Protein 2OT9 (pdb70)

B-factor: mean 28.67, std 6.82, range [18.59, 62.5]

Structure (mmCIF, N/CA/C/O backbone):
data_2OT9
#
_entry.id   2OT9
#
_cell.length_a   40.311
_cell.length_b   61.405
_cell.length_c   77.828
_cell.angle_alpha   90.00
_cell.angle_beta   90.00
_cell.angle_gamma   90.00
#
_symmetry.space_group_name_H-M   'P 21 21 21'
#
loop_
_entity.id
_entity.type
_entity.pdbx_description
1 polymer 'Hypothetical protein'
2 non-polymer 'SODIUM ION'
3 non-polymer 'S,R MESO-TARTARIC ACID'
4 water water
#
loop_
_atom_site.group_PDB
_atom_site.id
_atom_site.type_symbol
_atom_site.label_atom_id
_atom_site.label_alt_id
_atom_site.label_comp_id
_atom_site.label_asym_id
_atom_site.label_entity_id
_atom_site.label_seq_id
_atom_site.pdbx_PDB_ins_code
_atom_site.Cartn_x
_atom_site.Cartn_y
_atom_site.Cartn_z
_atom_site.occupancy
_atom_site.B_iso_or_equiv
_atom_site.auth_seq_id
_atom_site.auth_comp_id
_atom_site.auth_asym_id
_atom_site.auth_atom_id
_atom_site.pdbx_PDB_model_num
ATOM 1 N N . ALA A 1 2 ? 17.872 60.943 -12.081 1.00 56.73 2 ALA A N 1
ATOM 2 C CA . ALA A 1 2 ? 17.304 61.317 -13.407 1.00 56.61 2 ALA A CA 1
ATOM 3 C C . ALA A 1 2 ? 16.948 60.074 -14.223 1.00 56.38 2 ALA A C 1
ATOM 4 O O . ALA A 1 2 ? 17.833 59.272 -14.529 1.00 56.78 2 ALA A O 1
ATOM 6 N N . GLN A 1 3 ? 15.674 59.882 -14.575 1.00 55.87 3 GLN A N 1
ATOM 7 C CA . GLN A 1 3 ? 14.531 60.718 -14.176 1.00 55.13 3 GLN A CA 1
ATOM 8 C C . GLN A 1 3 ? 13.244 59.869 -14.225 1.00 54.34 3 GLN A C 1
ATOM 9 O O . GLN A 1 3 ? 13.227 58.822 -14.882 1.00 54.31 3 GLN A O 1
ATOM 15 N N . PRO A 1 4 ? 12.164 60.300 -13.533 0.70 53.60 4 PRO A N 1
ATOM 16 C CA . PRO A 1 4 ? 11.957 61.543 -12.758 0.70 52.94 4 PRO A CA 1
ATOM 17 C C . PRO A 1 4 ? 12.764 61.658 -11.447 1.00 52.04 4 PRO A C 1
ATOM 18 O O . PRO A 1 4 ? 12.467 60.960 -10.473 1.00 52.41 4 PRO A O 1
ATOM 22 N N . SER A 1 5 ? 13.770 62.539 -11.446 1.00 50.73 5 SER A N 1
ATOM 23 C CA . SER A 1 5 ? 14.549 62.891 -10.251 1.00 49.31 5 SER A CA 1
ATOM 24 C C . SER A 1 5 ? 13.902 64.058 -9.500 1.00 48.07 5 SER A C 1
ATOM 25 O O . SER A 1 5 ? 14.154 65.224 -9.821 1.00 48.24 5 SER A O 1
ATOM 28 N N . THR A 1 6 ? 13.080 63.742 -8.498 1.00 45.98 6 THR A N 1
ATOM 29 C CA . THR A 1 6 ? 12.269 64.756 -7.819 1.00 43.89 6 THR A CA 1
ATOM 30 C C . THR A 1 6 ? 13.107 65.565 -6.819 1.00 42.11 6 THR A C 1
ATOM 31 O O . THR A 1 6 ? 13.864 64.998 -6.034 1.00 40.90 6 THR A O 1
ATOM 35 N N . THR A 1 7 ? 12.985 66.891 -6.884 1.00 40.18 7 THR A N 1
ATOM 36 C CA . THR A 1 7 ? 13.644 67.781 -5.923 1.00 38.48 7 THR A CA 1
ATOM 37 C C . THR A 1 7 ? 12.727 68.042 -4.728 1.00 36.76 7 THR A C 1
ATOM 38 O O . THR A 1 7 ? 11.555 68.396 -4.898 1.00 36.12 7 THR A O 1
ATOM 42 N N . TYR A 1 8 ? 13.264 67.828 -3.526 1.00 34.32 8 TYR A N 1
ATOM 43 C CA . TYR A 1 8 ? 12.549 68.107 -2.293 1.00 32.39 8 TYR A CA 1
ATOM 44 C C . TYR A 1 8 ? 13.296 69.169 -1.490 1.00 31.29 8 TYR A C 1
ATOM 45 O O . TYR A 1 8 ? 14.519 69.251 -1.548 1.00 30.24 8 TYR A O 1
ATOM 54 N N . LYS A 1 9 ? 12.545 69.957 -0.739 1.00 30.47 9 LYS A N 1
ATOM 55 C CA . LYS A 1 9 ? 13.107 70.915 0.201 1.00 30.26 9 LYS A CA 1
ATOM 56 C C . LYS A 1 9 ? 12.823 70.422 1.616 1.00 29.84 9 LYS A C 1
ATOM 57 O O . LYS A 1 9 ? 11.668 70.142 1.957 1.00 30.22 9 LYS A O 1
ATOM 63 N N . PHE A 1 10 ? 13.878 70.320 2.425 1.00 28.01 10 PHE A N 1
ATOM 64 C CA . PHE A 1 10 ? 13.798 69.831 3.790 1.00 26.69 10 PHE A CA 1
ATOM 65 C C . PHE A 1 10 ? 14.021 71.020 4.722 1.00 27.10 10 PHE A C 1
ATOM 66 O O . PHE A 1 10 ? 15.048 71.709 4.622 1.00 27.09 10 PHE A O 1
ATOM 74 N N . GLU A 1 11 ? 13.042 71.272 5.589 1.00 26.03 11 GLU A N 1
ATOM 75 C CA . GLU A 1 11 ? 13.142 72.302 6.630 1.00 25.62 11 GLU A CA 1
ATOM 76 C C . GLU A 1 11 ? 13.159 71.615 7.997 1.00 25.10 11 GLU A C 1
ATOM 77 O O . GLU A 1 11 ? 12.159 71.016 8.423 1.00 24.32 11 GLU A O 1
ATOM 83 N N . LEU A 1 12 ? 14.309 71.681 8.664 1.00 24.33 12 LEU A N 1
ATOM 84 C CA . LEU A 1 12 ? 14.505 70.966 9.925 1.00 24.36 12 LEU A CA 1
ATOM 85 C C . LEU A 1 12 ? 14.713 71.921 11.108 1.00 24.45 12 LEU A C 1
ATOM 86 O O . LEU A 1 12 ? 15.669 72.702 11.104 1.00 24.58 12 LEU A O 1
ATOM 91 N N . ASN A 1 13 ? 13.816 71.867 12.097 1.00 24.25 13 ASN A N 1
ATOM 92 C CA . ASN A 1 13 ? 14.075 72.475 13.409 1.00 24.69 13 ASN A CA 1
ATOM 93 C C . ASN A 1 13 ? 14.535 71.387 14.364 1.00 24.50 13 ASN A C 1
ATOM 94 O O . ASN A 1 13 ? 13.739 70.528 14.767 1.00 24.96 13 ASN A O 1
ATOM 99 N N . LEU A 1 14 ? 15.819 71.420 14.709 1.00 23.89 14 LEU A N 1
ATOM 100 C CA . LEU A 1 14 ? 16.446 70.366 15.508 1.00 24.01 14 LEU A CA 1
ATOM 101 C C . LEU A 1 14 ? 16.720 70.817 16.938 1.00 23.92 14 LEU A C 1
ATOM 102 O O . LEU A 1 14 ? 17.345 71.869 17.156 1.00 24.04 14 LEU A O 1
ATOM 107 N N . THR A 1 15 ? 16.223 70.038 17.903 1.00 24.26 15 THR A N 1
ATOM 108 C CA . THR A 1 15 ? 16.467 70.248 19.338 1.00 24.49 15 THR A CA 1
ATOM 109 C C . THR A 1 15 ? 17.041 68.938 19.884 1.00 25.35 15 THR A C 1
ATOM 110 O O . THR A 1 15 ? 16.296 68.026 20.292 1.00 25.41 15 THR A O 1
ATOM 114 N N . ASP A 1 16 ? 18.362 68.835 19.850 1.00 24.56 16 ASP A N 1
ATOM 115 C CA . ASP A 1 16 ? 19.035 67.609 20.246 1.00 25.05 16 ASP A CA 1
ATOM 116 C C . ASP A 1 16 ? 19.570 67.818 21.653 1.00 24.57 16 ASP A C 1
ATOM 117 O O . ASP A 1 16 ? 20.606 68.454 21.861 1.00 24.41 16 ASP A O 1
ATOM 122 N N . LEU A 1 17 ? 18.828 67.298 22.623 1.00 24.44 17 LEU A N 1
ATOM 123 C CA . LEU A 1 17 ? 19.155 67.504 24.026 1.00 24.69 17 LEU A CA 1
ATOM 124 C C . LEU A 1 17 ? 20.326 66.648 24.484 1.00 25.30 17 LEU A C 1
ATOM 125 O O . LEU A 1 17 ? 20.947 66.949 25.483 1.00 25.27 17 LEU A O 1
ATOM 130 N N . ASP A 1 18 ? 20.613 65.581 23.752 1.00 25.48 18 ASP A N 1
ATOM 131 C CA . ASP A 1 18 ? 21.743 64.704 24.075 1.00 26.56 18 ASP A CA 1
ATOM 132 C C . ASP A 1 18 ? 23.085 65.349 23.732 1.00 26.49 18 ASP A C 1
ATOM 133 O O . ASP A 1 18 ? 24.063 65.170 24.458 1.00 26.49 18 ASP A O 1
ATOM 138 N N . ARG A 1 19 ? 23.122 66.122 22.647 1.00 25.66 19 ARG A N 1
ATOM 139 C CA . ARG A 1 19 ? 24.363 66.759 22.198 1.00 25.89 19 ARG A CA 1
ATOM 140 C C . ARG A 1 19 ? 24.404 68.264 22.427 1.00 26.51 19 ARG A C 1
ATOM 141 O O . ARG A 1 19 ? 25.450 68.881 22.258 1.00 26.47 19 ARG A O 1
ATOM 149 N N . GLY A 1 20 ? 23.272 68.847 22.812 1.00 25.90 20 GLY A N 1
ATOM 150 C CA . GLY A 1 20 ? 23.187 70.287 23.007 1.00 26.69 20 GLY A CA 1
ATOM 151 C C . GLY A 1 20 ? 23.286 70.967 21.652 1.00 26.82 20 GLY A C 1
ATOM 152 O O . GLY A 1 20 ? 24.040 71.921 21.483 1.00 26.99 20 GLY A O 1
ATOM 153 N N . VAL A 1 21 ? 22.546 70.444 20.676 1.00 26.28 21 VAL A N 1
ATOM 154 C CA . VAL A 1 21 ? 22.517 71.016 19.342 1.00 26.40 21 VAL A CA 1
ATOM 155 C C . VAL A 1 21 ? 21.111 71.543 19.058 1.00 26.18 21 VAL A C 1
ATOM 156 O O . VAL A 1 21 ? 20.130 70.800 19.166 1.00 25.84 21 VAL A O 1
ATOM 160 N N . TYR A 1 22 ? 21.031 72.826 18.709 1.00 25.35 22 TYR A N 1
ATOM 161 C CA . TYR A 1 22 ? 19.770 73.520 18.461 1.00 25.47 22 TYR A CA 1
ATOM 162 C C . TYR A 1 22 ? 19.940 74.334 17.181 1.00 26.38 22 TYR A C 1
ATOM 163 O O . TYR A 1 22 ? 20.666 75.339 17.176 1.00 25.97 22 TYR A O 1
ATOM 172 N N . GLU A 1 23 ? 19.308 73.882 16.099 1.00 27.31 23 GLU A N 1
ATOM 173 C CA . GLU A 1 23 ? 19.491 74.494 14.771 1.00 28.59 23 GLU A CA 1
ATOM 174 C C . GLU A 1 23 ? 18.179 74.491 13.999 1.00 28.65 23 GLU A C 1
ATOM 175 O O . GLU A 1 23 ? 17.363 73.590 14.171 1.00 28.09 23 GLU A O 1
ATOM 181 N N . SER A 1 24 ? 17.984 75.519 13.172 1.00 29.06 24 SER A N 1
ATOM 182 C CA . SER A 1 24 ? 17.024 75.486 12.070 1.00 29.71 24 SER A CA 1
ATOM 183 C C . SER A 1 24 ? 17.838 75.451 10.790 1.00 29.85 24 SER A C 1
ATOM 184 O O . SER A 1 24 ? 18.672 76.329 10.543 1.00 28.97 24 SER A O 1
ATOM 187 N N . VAL A 1 25 ? 17.599 74.419 9.992 1.00 29.70 25 VAL A N 1
ATOM 188 C CA . VAL A 1 25 ? 18.384 74.137 8.803 1.00 31.19 25 VAL A CA 1
ATOM 189 C C . VAL A 1 25 ? 17.442 73.885 7.612 1.00 31.16 25 VAL A C 1
ATOM 190 O O . VAL A 1 25 ? 16.327 73.389 7.776 1.00 29.54 25 VAL A O 1
ATOM 194 N N . LYS A 1 26 ? 17.909 74.254 6.426 1.00 32.25 26 LYS A N 1
ATOM 195 C CA . LYS A 1 26 ? 17.241 73.939 5.175 1.00 33.71 26 LYS A CA 1
ATOM 196 C C . LYS A 1 26 ? 18.214 73.165 4.298 1.00 34.48 26 LYS A C 1
ATOM 197 O O . LYS A 1 26 ? 19.401 73.492 4.235 1.00 34.83 26 LYS A O 1
ATOM 203 N N . GLN A 1 27 ? 17.721 72.114 3.657 1.00 34.73 27 GLN A N 1
ATOM 204 C CA . GLN A 1 27 ? 18.510 71.345 2.705 1.00 35.28 27 GLN A CA 1
ATOM 205 C C . GLN A 1 27 ? 17.681 71.066 1.475 1.00 35.60 27 GLN A C 1
ATOM 206 O O . GLN A 1 27 ? 16.481 70.809 1.581 1.00 35.30 27 GLN A O 1
ATOM 212 N N . THR A 1 28 ? 18.321 71.125 0.310 1.00 35.66 28 THR A N 1
ATOM 213 C CA . THR A 1 28 ? 17.714 70.655 -0.922 1.00 35.96 28 THR A CA 1
ATOM 214 C C . THR A 1 28 ? 18.179 69.215 -1.150 1.00 35.96 28 THR A C 1
ATOM 215 O O . THR A 1 28 ? 19.359 68.896 -0.970 1.00 36.62 28 THR A O 1
ATOM 219 N N . ILE A 1 29 ? 17.247 68.338 -1.496 1.00 35.32 29 ILE A N 1
ATOM 220 C CA . ILE A 1 29 ? 17.570 66.928 -1.715 1.00 35.33 29 ILE A CA 1
ATOM 221 C C . ILE A 1 29 ? 17.036 66.447 -3.060 1.00 33.98 29 ILE A C 1
ATOM 222 O O . ILE A 1 29 ? 15.884 66.698 -3.412 1.00 33.47 29 ILE A O 1
ATOM 227 N N . ALA A 1 30 ? 17.906 65.785 -3.812 1.00 33.46 30 ALA A N 1
ATOM 228 C CA . ALA A 1 30 ? 17.532 65.151 -5.059 1.00 32.16 30 ALA A CA 1
ATOM 229 C C . ALA A 1 30 ? 17.129 63.708 -4.762 1.00 31.47 30 ALA A C 1
ATOM 230 O O . ALA A 1 30 ? 17.879 62.952 -4.134 1.00 31.05 30 ALA A O 1
ATOM 232 N N . ARG A 1 31 ? 15.927 63.348 -5.194 1.00 29.80 31 ARG A N 1
ATOM 233 C CA . ARG A 1 31 ? 15.419 62.010 -5.014 1.00 28.36 31 ARG A CA 1
ATOM 234 C C . ARG A 1 31 ? 15.509 61.244 -6.334 1.00 27.42 31 ARG A C 1
ATOM 235 O O . ARG A 1 31 ? 14.819 61.557 -7.285 1.00 26.34 31 ARG A O 1
ATOM 243 N N . HIS A 1 32 ? 16.377 60.251 -6.392 1.00 26.38 32 HIS A N 1
ATOM 244 C CA . HIS A 1 32 ? 16.514 59.462 -7.604 1.00 26.41 32 HIS A CA 1
ATOM 245 C C . HIS A 1 32 ? 15.211 58.635 -7.774 1.00 25.48 32 HIS A C 1
ATOM 246 O O . HIS A 1 32 ? 14.585 58.309 -6.777 1.00 24.81 32 HIS A O 1
ATOM 253 N N . PRO A 1 33 ? 14.790 58.327 -9.021 1.00 25.53 33 PRO A N 1
ATOM 254 C CA . PRO A 1 33 ? 13.572 57.513 -9.231 1.00 25.43 33 PRO A CA 1
ATOM 255 C C . PRO A 1 33 ? 13.578 56.176 -8.492 1.00 25.46 33 PRO A C 1
ATOM 256 O O . PRO A 1 33 ? 12.521 55.700 -8.099 1.00 26.12 33 PRO A O 1
ATOM 260 N N . SER A 1 34 ? 14.757 55.599 -8.271 1.00 25.03 34 SER A N 1
ATOM 261 C CA . SER A 1 34 ? 14.891 54.330 -7.547 1.00 24.31 34 SER A CA 1
ATOM 262 C C . SER A 1 34 ? 14.879 54.466 -6.024 1.00 23.76 34 SER A C 1
ATOM 263 O O . SER A 1 34 ? 14.824 53.464 -5.310 1.00 23.95 34 SER A O 1
ATOM 266 N N . GLU A 1 35 ? 14.955 55.694 -5.534 1.00 23.27 35 GLU A N 1
ATOM 267 C CA . GLU A 1 35 ? 14.914 55.950 -4.103 1.00 23.22 35 GLU A CA 1
ATOM 268 C C . GLU A 1 35 ? 13.464 56.074 -3.657 1.00 22.41 35 GLU A C 1
ATOM 269 O O . GLU A 1 35 ? 12.762 57.003 -4.062 1.00 22.00 35 GLU A O 1
ATOM 275 N N . THR A 1 36 ? 13.018 55.138 -2.822 1.00 21.13 36 THR A N 1
ATOM 276 C CA . THR A 1 36 ? 11.639 55.177 -2.332 1.00 19.76 36 THR A CA 1
ATOM 277 C C . THR A 1 36 ? 11.483 56.306 -1.317 1.00 19.36 36 THR A C 1
ATOM 278 O O . THR A 1 36 ? 12.486 56.822 -0.785 1.00 18.83 36 THR A O 1
ATOM 282 N N . GLU A 1 37 ? 10.234 56.691 -1.040 1.00 18.59 37 GLU A N 1
ATOM 283 C CA . GLU A 1 37 ? 9.952 57.666 0.026 1.00 19.73 37 GLU A CA 1
ATOM 284 C C . GLU A 1 37 ? 10.542 57.191 1.353 1.00 19.29 37 GLU A C 1
ATOM 285 O O . GLU A 1 37 ? 11.076 57.993 2.112 1.00 19.21 37 GLU A O 1
ATOM 291 N N . GLU A 1 38 ? 10.448 55.886 1.624 1.00 19.60 38 GLU A N 1
ATOM 292 C CA . GLU A 1 38 ? 11.031 55.308 2.836 1.00 20.97 38 GLU A CA 1
ATOM 293 C C . GLU A 1 38 ? 12.552 55.497 2.905 1.00 20.54 38 GLU A C 1
ATOM 294 O O . GLU A 1 38 ? 13.096 55.885 3.938 1.00 20.97 38 GLU A O 1
ATOM 300 N N . ARG A 1 39 ? 13.238 55.225 1.802 1.00 20.79 39 ARG A N 1
ATOM 301 C CA . ARG A 1 39 ? 14.703 55.383 1.761 1.00 20.53 39 ARG A CA 1
ATOM 302 C C . ARG A 1 39 ? 15.101 56.831 2.003 1.00 20.16 39 ARG A C 1
ATOM 303 O O . ARG A 1 39 ? 15.957 57.126 2.832 1.00 19.61 39 ARG A O 1
ATOM 319 N N . THR A 1 41 ? 13.363 59.099 3.539 1.00 20.65 41 THR A N 1
ATOM 320 C CA . THR A 1 41 ? 13.044 59.394 4.932 1.00 20.90 41 THR A CA 1
ATOM 321 C C . THR A 1 41 ? 14.117 58.894 5.897 1.00 21.19 41 THR A C 1
ATOM 322 O O . THR A 1 41 ? 14.461 59.585 6.853 1.00 20.86 41 THR A O 1
ATOM 326 N N . VAL A 1 42 ? 14.661 57.707 5.637 1.00 21.55 42 VAL A N 1
ATOM 327 C CA . VAL A 1 42 ? 15.778 57.216 6.447 1.00 20.99 42 VAL A CA 1
ATOM 328 C C . VAL A 1 42 ? 17.000 58.150 6.313 1.00 21.76 42 VAL A C 1
ATOM 329 O O . VAL A 1 42 ? 17.659 58.454 7.316 1.00 22.01 42 VAL A O 1
ATOM 333 N N . ARG A 1 43 ? 17.291 58.617 5.100 1.00 21.71 43 ARG A N 1
ATOM 334 C CA . ARG A 1 43 ? 18.367 59.615 4.918 1.00 22.42 43 ARG A CA 1
ATOM 335 C C . ARG A 1 43 ? 18.121 60.901 5.725 1.00 21.87 43 ARG A C 1
ATOM 336 O O . ARG A 1 43 ? 19.061 61.475 6.286 1.00 21.01 43 ARG A O 1
ATOM 344 N N . LEU A 1 44 ? 16.868 61.361 5.763 1.00 22.34 44 LEU A N 1
ATOM 345 C CA . LEU A 1 44 ? 16.518 62.562 6.554 1.00 22.77 44 LEU A CA 1
ATOM 346 C C . LEU A 1 44 ? 16.687 62.342 8.061 1.00 23.20 44 LEU A C 1
ATOM 347 O O . LEU A 1 44 ? 17.154 63.240 8.789 1.00 22.95 44 LEU A O 1
ATOM 352 N N . LEU A 1 45 ? 16.302 61.161 8.541 1.00 22.87 45 LEU A N 1
ATOM 353 C CA . LEU A 1 45 ? 16.518 60.821 9.955 1.00 23.26 45 LEU A CA 1
ATOM 354 C C . LEU A 1 45 ? 18.015 60.812 10.265 1.00 22.85 45 LEU A C 1
ATOM 355 O O . LEU A 1 45 ? 18.431 61.320 11.294 1.00 22.13 45 LEU A O 1
ATOM 360 N N . ALA A 1 46 ? 18.819 60.215 9.377 1.00 22.03 46 ALA A N 1
ATOM 361 C CA . ALA A 1 46 ? 20.285 60.177 9.569 1.00 22.82 46 ALA A CA 1
ATOM 362 C C . ALA A 1 46 ? 20.874 61.591 9.633 1.00 22.61 46 ALA A C 1
ATOM 363 O O . ALA A 1 46 ? 21.762 61.876 10.433 1.00 22.86 46 ALA A O 1
ATOM 365 N N . TYR A 1 47 ? 20.402 62.457 8.746 1.00 22.99 47 TYR A N 1
ATOM 366 C CA . TYR A 1 47 ? 20.828 63.855 8.726 1.00 23.45 47 TYR A CA 1
ATOM 367 C C . TYR A 1 47 ? 20.607 64.533 10.083 1.00 23.91 47 TYR A C 1
ATOM 368 O O . TYR A 1 47 ? 21.512 65.208 10.591 1.00 24.06 47 TYR A O 1
ATOM 377 N N . ALA A 1 48 ? 19.396 64.382 10.649 1.00 23.61 48 ALA A N 1
ATOM 378 C CA . ALA A 1 48 ? 19.071 64.968 11.951 1.00 23.25 48 ALA A CA 1
ATOM 379 C C . ALA A 1 48 ? 19.907 64.310 13.061 1.00 22.89 48 ALA A C 1
ATOM 380 O O . ALA A 1 48 ? 20.456 64.995 13.942 1.00 22.88 48 ALA A O 1
ATOM 382 N N . PHE A 1 49 ? 20.043 62.989 12.981 1.00 22.41 49 PHE A N 1
ATOM 383 C CA . PHE A 1 49 ? 20.652 62.192 14.040 1.00 22.86 49 PHE A CA 1
ATOM 384 C C . PHE A 1 49 ? 22.168 62.397 14.141 1.00 23.48 49 PHE A C 1
ATOM 385 O O . PHE A 1 49 ? 22.744 62.289 15.226 1.00 23.72 49 PHE A O 1
ATOM 393 N N . TRP A 1 50 ? 22.803 62.703 13.017 1.00 23.06 50 TRP A N 1
ATOM 394 C CA . TRP A 1 50 ? 24.235 62.987 13.013 1.00 24.01 50 TRP A CA 1
ATOM 395 C C . TRP A 1 50 ? 24.578 64.369 12.496 1.00 24.33 50 TRP A C 1
ATOM 396 O O . TRP A 1 50 ? 25.677 64.579 11.983 1.00 24.74 50 TRP A O 1
ATOM 407 N N . TYR A 1 51 ? 23.642 65.308 12.657 1.00 25.16 51 TYR A N 1
ATOM 408 C CA . TYR A 1 51 ? 23.798 66.673 12.172 1.00 25.52 51 TYR A CA 1
ATOM 409 C C . TYR A 1 51 ? 25.157 67.320 12.491 1.00 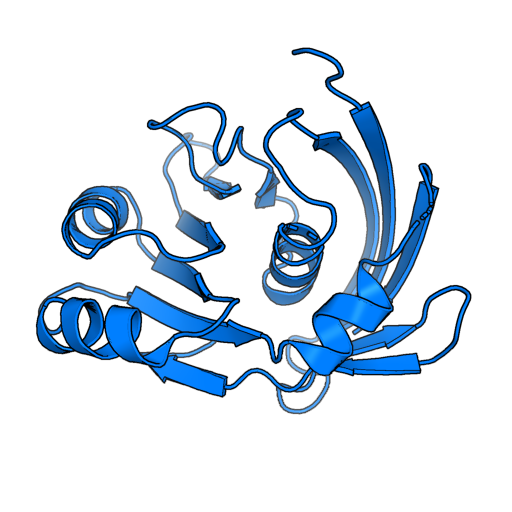26.99 51 TYR A C 1
ATOM 410 O O . TYR A 1 51 ? 25.640 67.242 13.623 1.00 26.07 51 TYR A O 1
ATOM 419 N N . ASN A 1 52 ? 25.727 67.982 11.473 1.00 27.40 52 ASN A N 1
ATOM 420 C CA . ASN A 1 52 ? 26.954 68.769 11.565 1.00 28.82 52 ASN A CA 1
ATOM 421 C C . ASN A 1 52 ? 26.821 69.777 10.415 1.00 28.30 52 ASN A C 1
ATOM 422 O O . ASN A 1 52 ? 26.191 69.466 9.392 1.00 27.46 52 ASN A O 1
ATOM 427 N N . GLU A 1 53 ? 27.373 70.978 10.558 1.00 28.24 53 GLU A N 1
ATOM 428 C CA . GLU A 1 53 ? 27.367 71.927 9.427 1.00 28.47 53 GLU A CA 1
ATOM 429 C C . GLU A 1 53 ? 28.068 71.348 8.188 1.00 28.05 53 GLU A C 1
ATOM 430 O O . GLU A 1 53 ? 27.777 71.753 7.063 1.00 28.71 53 GLU A O 1
ATOM 436 N N . GLN A 1 54 ? 28.975 70.399 8.404 1.00 27.09 54 GLN A N 1
ATOM 437 C CA . GLN A 1 54 ? 29.757 69.797 7.317 1.00 26.90 54 GLN A CA 1
ATOM 438 C C . GLN A 1 54 ? 29.153 68.521 6.751 1.00 26.41 54 GLN A C 1
ATOM 439 O O . GLN A 1 54 ? 29.715 67.937 5.811 1.00 26.76 54 GLN A O 1
ATOM 445 N N . LEU A 1 55 ? 28.041 68.073 7.327 1.00 24.57 55 LEU A N 1
ATOM 446 C CA . LEU A 1 55 ? 27.342 66.905 6.811 1.00 24.06 55 LEU A CA 1
ATOM 447 C C . LEU A 1 55 ? 26.586 67.268 5.523 1.00 24.03 55 LEU A C 1
ATOM 448 O O . LEU A 1 55 ? 25.867 68.263 5.482 1.00 24.90 55 LEU A O 1
ATOM 453 N N . ALA A 1 56 ? 26.750 66.462 4.479 1.00 24.78 56 ALA A N 1
ATOM 454 C CA . ALA A 1 56 ? 26.064 66.683 3.210 1.00 25.09 56 ALA A CA 1
ATOM 455 C C . ALA A 1 56 ? 25.432 65.395 2.712 1.00 25.65 56 ALA A C 1
ATOM 456 O O . ALA A 1 56 ? 25.927 64.298 3.009 1.00 25.20 56 ALA A O 1
ATOM 458 N N . PHE A 1 57 ? 24.346 65.519 1.947 1.00 25.80 57 PHE A N 1
ATOM 459 C CA . PHE A 1 57 ? 23.792 64.353 1.247 1.00 26.77 57 PHE A CA 1
ATOM 460 C C . PHE A 1 57 ? 24.686 63.981 0.073 1.00 27.77 57 PHE A C 1
ATOM 461 O O . PHE A 1 57 ? 25.153 64.852 -0.656 1.00 27.35 57 PHE A O 1
ATOM 469 N N . GLY A 1 58 ? 24.949 62.687 -0.084 1.00 28.50 58 GLY A N 1
ATOM 470 C CA . GLY A 1 58 ? 25.682 62.193 -1.234 1.00 30.54 58 GLY A CA 1
ATOM 471 C C . GLY A 1 58 ? 24.689 61.842 -2.322 1.00 31.68 58 GLY A C 1
ATOM 472 O O . GLY A 1 58 ? 23.491 62.133 -2.201 1.00 31.67 58 GLY A O 1
ATOM 473 N N A ARG A 1 59 ? 25.181 61.212 -3.385 0.50 32.40 59 ARG A N 1
ATOM 474 N N B ARG A 1 59 ? 25.169 61.208 -3.382 0.50 32.38 59 ARG A N 1
ATOM 475 C CA A ARG A 1 59 ? 24.308 60.724 -4.459 0.50 33.13 59 ARG A CA 1
ATOM 476 C CA B ARG A 1 59 ? 24.272 60.735 -4.436 0.50 33.13 59 ARG A CA 1
ATOM 477 C C 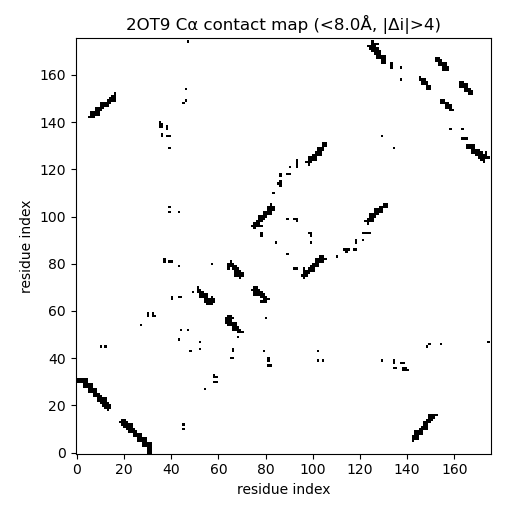A ARG A 1 59 ? 23.703 59.346 -4.160 0.50 33.58 59 ARG A C 1
ATOM 478 C C B ARG A 1 59 ? 23.489 59.493 -4.002 0.50 33.51 59 ARG A C 1
ATOM 479 O O A ARG A 1 59 ? 23.001 58.784 -5.008 0.50 33.91 59 ARG A O 1
ATOM 480 O O B ARG A 1 59 ? 22.446 59.182 -4.581 0.50 33.74 59 ARG A O 1
ATOM 495 N N . GLY A 1 60 ? 23.980 58.814 -2.961 1.00 33.57 60 GLY A N 1
ATOM 496 C CA . GLY A 1 60 ? 23.350 57.577 -2.452 1.00 34.55 60 GLY A CA 1
ATOM 497 C C . GLY A 1 60 ? 23.305 56.447 -3.472 1.00 36.00 60 GLY A C 1
ATOM 498 O O . GLY A 1 60 ? 24.304 56.186 -4.156 1.00 35.47 60 GLY A O 1
ATOM 499 N N . LEU A 1 61 ? 22.139 55.805 -3.604 1.00 36.92 61 LEU A N 1
ATOM 500 C CA . LEU A 1 61 ? 21.988 54.642 -4.486 1.00 38.47 61 LEU A CA 1
ATOM 501 C C . LEU A 1 61 ? 22.282 54.892 -5.973 1.00 38.54 61 LEU A C 1
ATOM 502 O O . LEU A 1 61 ? 22.534 53.942 -6.718 1.00 39.46 61 LEU A O 1
ATOM 507 N N . SER A 1 62 ? 22.272 56.154 -6.399 1.00 38.71 62 SER A N 1
ATOM 508 C CA . SER A 1 62 ? 22.506 56.483 -7.817 1.00 38.78 62 SER A CA 1
ATOM 509 C C . SER A 1 62 ? 23.994 56.502 -8.241 1.00 38.45 62 SER A C 1
ATOM 510 O O . SER A 1 62 ? 24.302 56.567 -9.437 1.00 38.41 62 SER A O 1
ATOM 513 N N . ASP A 1 63 ? 24.904 56.454 -7.263 1.00 37.76 63 ASP A N 1
ATOM 514 C CA . ASP A 1 63 ? 26.355 56.434 -7.522 1.00 36.60 63 ASP A CA 1
ATOM 515 C C . ASP A 1 63 ? 27.057 55.514 -6.521 1.00 35.44 63 ASP A C 1
ATOM 516 O O . ASP A 1 63 ? 27.123 55.822 -5.329 1.00 34.07 63 ASP A O 1
ATOM 521 N N . VAL A 1 64 ? 27.607 54.405 -7.014 1.00 34.02 64 VAL A N 1
ATOM 522 C CA . VAL A 1 64 ? 28.250 53.422 -6.140 1.00 32.95 64 VAL A CA 1
ATOM 523 C C . VAL A 1 64 ? 29.445 53.965 -5.335 1.00 31.88 64 VAL A C 1
ATOM 524 O O . VAL A 1 64 ? 29.773 53.435 -4.275 1.00 31.13 64 VAL A O 1
ATOM 528 N N . ASP A 1 65 ? 30.075 55.025 -5.830 1.00 30.39 65 ASP A N 1
ATOM 529 C CA . ASP A 1 65 ? 31.266 55.571 -5.176 1.00 30.10 65 ASP A CA 1
ATOM 530 C C . ASP A 1 65 ? 30.946 56.604 -4.085 1.00 29.43 65 ASP A C 1
ATOM 531 O O . ASP A 1 65 ? 31.864 57.171 -3.472 1.00 30.63 65 ASP A O 1
ATOM 536 N N . GLU A 1 66 ? 29.659 56.866 -3.861 1.00 27.53 66 GLU A N 1
ATOM 537 C CA . GLU A 1 66 ? 29.230 57.839 -2.853 1.00 26.11 66 GLU A CA 1
ATOM 538 C C . GLU A 1 66 ? 28.289 57.203 -1.813 1.00 24.88 66 GLU A C 1
ATOM 539 O O . GLU A 1 66 ? 27.598 56.244 -2.112 1.00 24.33 66 GLU A O 1
ATOM 545 N N . PRO A 1 67 ? 28.297 57.711 -0.567 1.00 24.23 67 PRO A N 1
ATOM 546 C CA . PRO A 1 67 ? 27.347 57.235 0.439 1.00 23.54 67 PRO A CA 1
ATOM 547 C C . PRO A 1 67 ? 26.023 57.988 0.347 1.00 23.56 67 PRO A C 1
ATOM 548 O O . PRO A 1 67 ? 25.905 58.936 -0.432 1.00 23.54 67 PRO A O 1
ATOM 552 N N . ALA A 1 68 ? 25.061 57.593 1.177 1.00 22.43 68 ALA A N 1
ATOM 553 C CA . ALA A 1 68 ? 23.818 58.320 1.362 1.00 21.76 68 ALA A CA 1
ATOM 554 C C . ALA A 1 68 ? 24.093 59.692 1.977 1.00 21.77 68 ALA A C 1
ATOM 555 O O . ALA A 1 68 ? 23.533 60.703 1.535 1.00 21.46 68 ALA A O 1
ATOM 557 N N . LEU A 1 69 ? 24.985 59.727 2.974 1.00 21.11 69 LEU A N 1
ATOM 558 C CA . LEU A 1 69 ? 25.440 60.994 3.555 1.00 21.63 69 LEU A CA 1
ATOM 559 C C . LEU A 1 69 ? 26.916 60.910 3.949 1.00 21.60 69 LEU A C 1
ATOM 560 O O . LEU A 1 69 ? 27.438 59.823 4.264 1.00 21.65 69 LEU A O 1
ATOM 565 N N . TRP A 1 70 ? 27.594 62.053 3.947 1.00 21.66 70 TRP A N 1
ATOM 566 C CA . TRP A 1 70 ? 28.958 62.092 4.454 1.00 21.74 70 TRP A CA 1
ATOM 567 C C . TRP A 1 70 ? 29.355 63.438 5.020 1.00 22.09 70 TRP A C 1
ATOM 568 O O . TRP A 1 70 ? 28.877 64.482 4.584 1.00 22.04 70 TRP A O 1
ATOM 579 N N . GLU A 1 71 ? 30.213 63.384 6.029 1.00 22.50 71 GLU A N 1
ATOM 580 C CA . GLU A 1 71 ? 30.815 64.573 6.595 1.00 23.24 71 GLU A CA 1
ATOM 581 C C . GLU A 1 71 ? 32.282 64.544 6.185 1.00 23.32 71 GLU A C 1
ATOM 582 O O . GLU A 1 71 ? 32.983 63.560 6.448 1.00 22.67 71 GLU A O 1
ATOM 588 N N . LYS A 1 72 ? 32.733 65.606 5.524 1.00 23.16 72 LYS A N 1
ATOM 589 C CA . LYS A 1 72 ? 34.133 65.722 5.108 1.00 24.25 72 LYS A CA 1
ATOM 590 C C . LYS A 1 72 ? 34.859 66.860 5.810 1.00 24.51 72 LYS A C 1
ATOM 591 O O . LYS A 1 72 ? 34.246 67.855 6.208 1.00 24.57 72 LYS A O 1
ATOM 597 N N . SER A 1 73 ? 36.173 66.712 5.944 1.00 24.97 73 SER A N 1
ATOM 598 C CA . SER A 1 73 ? 37.005 67.770 6.492 1.00 25.92 73 SER A CA 1
ATOM 599 C C . SER A 1 73 ? 37.149 68.878 5.456 1.00 26.91 73 SER A C 1
ATOM 600 O O . SER A 1 73 ? 36.801 68.691 4.286 1.00 26.75 73 SER A O 1
ATOM 603 N N . LEU A 1 74 ? 37.703 70.015 5.863 1.00 28.72 74 LEU A N 1
ATOM 604 C CA . LEU A 1 74 ? 38.053 71.051 4.886 1.00 30.60 74 LEU A CA 1
ATOM 605 C C . LEU A 1 74 ? 39.073 70.599 3.831 1.00 30.99 74 LEU A C 1
ATOM 606 O O . LEU A 1 74 ? 39.192 71.221 2.770 1.00 31.75 74 LEU A O 1
ATOM 611 N N . ASP A 1 75 ? 39.801 69.517 4.109 1.00 30.59 75 ASP A N 1
ATOM 612 C CA . ASP A 1 75 ? 40.700 68.936 3.106 1.00 30.09 75 ASP A CA 1
ATOM 613 C C . ASP A 1 75 ? 40.043 67.855 2.243 1.00 29.64 75 ASP A C 1
ATOM 614 O O . ASP A 1 75 ? 40.721 67.135 1.499 1.00 29.69 75 ASP A O 1
ATOM 619 N N . ASP A 1 76 ? 38.719 67.757 2.347 1.00 29.33 76 ASP A N 1
ATOM 620 C CA . ASP A 1 76 ? 37.918 6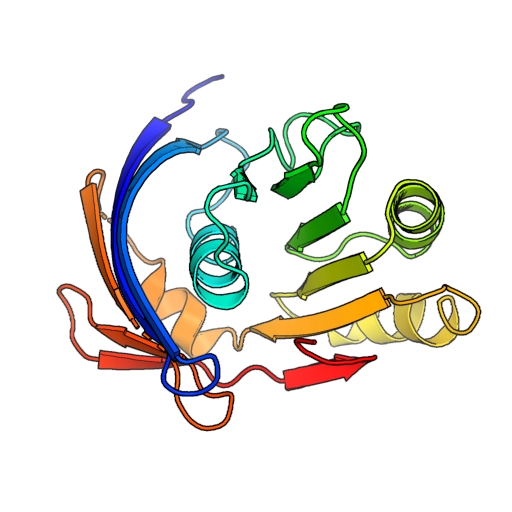6.832 1.546 1.00 29.07 76 ASP A CA 1
ATOM 621 C C . ASP A 1 76 ? 38.098 65.365 1.949 1.00 28.40 76 ASP A C 1
ATOM 622 O O . ASP A 1 76 ? 37.833 64.452 1.162 1.00 29.38 76 ASP A O 1
ATOM 627 N N . ARG A 1 77 ? 38.536 65.127 3.180 1.00 26.79 77 ARG A N 1
ATOM 628 C CA . ARG A 1 77 ? 38.672 63.748 3.662 1.00 25.41 77 ARG A CA 1
ATOM 629 C C . ARG A 1 77 ? 37.494 63.358 4.534 1.00 24.10 77 ARG A C 1
ATOM 630 O O . ARG A 1 77 ? 36.925 64.197 5.232 1.00 22.83 77 ARG A O 1
ATOM 638 N N . VAL A 1 78 ? 37.116 62.083 4.492 1.00 23.36 78 VAL A N 1
ATOM 639 C CA . VAL A 1 78 ? 35.856 61.679 5.101 1.00 22.46 78 VAL A CA 1
ATOM 640 C C . VAL A 1 78 ? 36.013 61.489 6.603 1.00 22.50 78 VAL A C 1
ATOM 641 O O . VAL A 1 78 ? 36.846 60.711 7.052 1.00 22.47 78 VAL A O 1
ATOM 645 N N . LEU A 1 79 ? 35.210 62.219 7.371 1.00 22.07 79 LEU A N 1
ATOM 646 C CA . LEU A 1 79 ? 35.099 62.037 8.817 1.00 21.98 79 LEU A CA 1
ATOM 647 C C . LEU A 1 79 ? 34.026 60.994 9.146 1.00 22.32 79 LEU A C 1
ATOM 648 O O . LEU A 1 79 ? 34.163 60.213 10.094 1.00 22.70 79 LEU A O 1
ATOM 653 N N . HIS A 1 80 ? 32.953 60.973 8.357 1.00 21.86 80 HIS A N 1
ATOM 654 C CA . HIS A 1 80 ? 31.801 60.136 8.674 1.00 22.12 80 HIS A CA 1
ATOM 655 C C . HIS A 1 80 ? 31.161 59.701 7.374 1.00 21.69 80 HIS A C 1
ATOM 656 O O . HIS A 1 80 ? 30.814 60.533 6.541 1.00 21.87 80 HIS A O 1
ATOM 663 N N . TRP A 1 81 ? 31.032 58.387 7.206 1.00 21.42 81 TRP A N 1
ATOM 664 C CA . TRP A 1 81 ? 30.433 57.782 6.021 1.00 22.15 81 TRP A CA 1
ATOM 665 C C . TRP A 1 81 ? 29.125 57.120 6.446 1.00 21.68 81 TRP A C 1
ATOM 666 O O . TRP A 1 81 ? 29.142 56.163 7.211 1.00 20.98 81 TRP A O 1
ATOM 677 N N . ILE A 1 82 ? 27.992 57.620 5.942 1.00 21.78 82 ILE A N 1
ATOM 678 C CA . ILE A 1 82 ? 26.695 57.093 6.363 1.00 21.66 82 ILE A CA 1
ATOM 679 C C . ILE A 1 82 ? 25.945 56.419 5.226 1.00 22.53 82 ILE A C 1
ATOM 680 O O . ILE A 1 82 ? 25.653 57.045 4.200 1.00 22.42 82 ILE A O 1
ATOM 685 N N . GLU A 1 83 ? 25.592 55.153 5.417 1.00 22.39 83 GLU A N 1
ATOM 686 C CA . GLU A 1 83 ? 24.713 54.477 4.459 1.00 23.47 83 GLU A CA 1
ATOM 687 C C . GLU A 1 83 ? 23.328 54.258 5.050 1.00 23.17 83 GLU A C 1
ATOM 688 O O . GLU A 1 83 ? 23.134 54.361 6.266 1.00 22.94 83 GLU A O 1
ATOM 694 N N . VAL A 1 84 ? 22.370 53.954 4.181 1.00 22.76 84 VAL A N 1
ATOM 695 C CA . VAL A 1 84 ? 21.026 53.566 4.612 1.00 23.93 84 VAL A CA 1
ATOM 696 C C . VAL A 1 84 ? 20.621 52.290 3.865 1.00 24.10 84 VAL A C 1
ATOM 697 O O . VAL A 1 84 ? 21.104 52.035 2.759 1.00 24.76 84 VAL A O 1
ATOM 701 N N . GLY A 1 85 ? 19.749 51.499 4.465 1.00 23.88 85 GLY A N 1
ATOM 702 C CA . GLY A 1 85 ? 19.232 50.302 3.787 1.00 24.42 85 GLY A CA 1
ATOM 703 C C . GLY A 1 85 ? 20.005 49.052 4.169 1.00 25.04 85 GLY A C 1
ATOM 704 O O . GLY A 1 85 ? 20.313 48.845 5.346 1.00 25.63 85 GLY A O 1
ATOM 705 N N . GLN A 1 86 ? 20.352 48.240 3.171 1.00 24.82 86 GLN A N 1
ATOM 706 C CA . GLN A 1 86 ? 20.943 46.930 3.418 1.00 24.69 86 GLN A CA 1
ATOM 707 C C . GLN A 1 86 ? 22.204 46.702 2.570 1.00 24.87 86 GLN A C 1
ATOM 708 O O . GLN A 1 86 ? 22.234 45.778 1.752 1.00 24.97 86 GLN A O 1
ATOM 714 N N . PRO A 1 87 ? 23.255 47.529 2.767 1.00 24.66 87 PRO A N 1
ATOM 715 C CA . PRO A 1 87 ? 24.505 47.278 2.024 1.00 24.80 87 PRO A CA 1
ATOM 716 C C . PRO A 1 87 ? 25.128 45.966 2.495 1.00 24.57 87 PRO A C 1
ATOM 717 O O . PRO A 1 87 ? 24.902 45.564 3.643 1.00 24.28 87 PRO A O 1
ATOM 721 N N . ASP A 1 88 ? 25.875 45.287 1.630 1.00 24.39 88 ASP A N 1
ATOM 722 C CA . ASP A 1 88 ? 26.516 44.031 2.030 1.00 24.74 88 ASP A CA 1
ATOM 723 C C . ASP A 1 88 ? 27.816 44.264 2.817 1.00 24.11 88 ASP A C 1
ATOM 724 O O . ASP A 1 88 ? 28.302 45.393 2.912 1.00 23.37 88 ASP A O 1
ATOM 729 N N . ALA A 1 89 ? 28.371 43.190 3.381 1.00 23.63 89 ALA A N 1
ATOM 730 C CA . ALA A 1 89 ? 29.565 43.285 4.208 1.00 23.24 89 ALA A CA 1
ATOM 731 C C . ALA A 1 89 ? 30.789 43.744 3.418 1.00 23.34 89 ALA A C 1
ATOM 732 O O . ALA A 1 89 ? 31.670 44.368 3.979 1.00 24.13 89 ALA A O 1
ATOM 734 N N . ASP A 1 90 ? 30.872 43.387 2.138 1.00 23.27 90 ASP A N 1
ATOM 735 C CA . ASP A 1 90 ? 31.984 43.846 1.298 1.00 23.54 90 ASP A CA 1
ATOM 736 C C . ASP A 1 90 ? 31.979 45.380 1.194 1.00 23.88 90 ASP A C 1
ATOM 737 O O . ASP A 1 90 ? 33.012 46.024 1.371 1.00 24.19 90 ASP A O 1
ATOM 742 N N . ARG A 1 91 ? 30.809 45.959 0.962 1.00 25.23 91 ARG A N 1
ATOM 743 C CA . ARG A 1 91 ? 30.690 47.418 0.791 1.00 25.76 91 ARG A CA 1
ATOM 744 C C . ARG A 1 91 ? 31.040 48.135 2.087 1.00 25.88 91 ARG A C 1
ATOM 745 O O . ARG A 1 91 ? 31.795 49.116 2.085 1.00 26.44 91 ARG A O 1
ATOM 753 N N . LEU A 1 92 ? 30.512 47.630 3.197 1.00 26.10 92 LEU A N 1
ATOM 754 C CA . LEU A 1 92 ? 30.861 48.164 4.517 1.00 26.22 92 LEU A CA 1
ATOM 755 C C . LEU A 1 92 ? 32.350 48.057 4.789 1.00 26.62 92 LEU A C 1
ATOM 756 O O . LEU A 1 92 ? 32.936 48.987 5.335 1.00 26.51 92 LEU A O 1
ATOM 761 N N . THR A 1 93 ? 32.967 46.937 4.400 1.00 26.40 93 THR A N 1
ATOM 762 C CA . THR A 1 93 ? 34.404 46.762 4.615 1.00 27.86 93 THR A CA 1
ATOM 763 C C . THR A 1 93 ? 35.205 47.821 3.868 1.00 28.08 93 THR A C 1
ATOM 764 O O . THR A 1 93 ? 36.054 48.503 4.465 1.00 29.51 93 THR A O 1
ATOM 768 N N . TRP A 1 94 ? 34.927 47.965 2.578 1.00 28.01 94 TRP A N 1
ATOM 769 C CA . TRP A 1 94 ? 35.691 48.879 1.750 1.00 28.59 94 TRP A CA 1
ATOM 770 C C . TRP A 1 94 ? 35.423 50.358 2.006 1.00 29.34 94 TRP A C 1
ATOM 771 O O . TRP A 1 94 ? 36.357 51.161 1.991 1.00 28.92 94 TRP A O 1
ATOM 782 N N . CYS A 1 95 ? 34.166 50.709 2.241 1.00 30.11 95 CYS A N 1
ATOM 783 C CA . CYS A 1 95 ? 33.842 52.084 2.602 1.00 32.37 95 CYS A CA 1
ATOM 784 C C . CYS A 1 95 ? 34.478 52.474 3.929 1.00 31.78 95 CYS A C 1
ATOM 785 O O . CYS A 1 95 ? 35.032 53.563 4.038 1.00 32.99 95 CYS A O 1
ATOM 788 N N . SER A 1 96 ? 34.438 51.578 4.918 1.00 32.02 96 SER A N 1
ATOM 789 C CA . SER A 1 96 ? 34.959 51.860 6.265 1.00 31.90 96 SER A CA 1
ATOM 790 C C . SER A 1 96 ? 36.431 52.209 6.273 1.00 32.68 96 SER A C 1
ATOM 791 O O . SER A 1 96 ? 36.899 52.918 7.171 1.00 33.05 96 SER A O 1
ATOM 794 N N . ARG A 1 97 ? 37.154 51.700 5.277 1.00 33.11 97 ARG A N 1
ATOM 795 C CA . ARG A 1 97 ? 38.553 52.022 5.076 1.00 33.77 97 ARG A CA 1
ATOM 796 C C . ARG A 1 97 ? 38.753 53.468 4.612 1.00 33.89 97 ARG A C 1
ATOM 797 O O . ARG A 1 97 ? 39.844 54.009 4.764 1.00 34.75 97 ARG A O 1
ATOM 805 N N . ARG A 1 98 ? 37.708 54.066 4.041 1.00 34.02 98 ARG A N 1
ATOM 806 C CA . ARG A 1 98 ? 37.755 55.429 3.486 1.00 33.85 98 ARG A CA 1
ATOM 807 C C . ARG A 1 98 ? 37.465 56.535 4.526 1.00 33.09 98 ARG A C 1
ATOM 808 O O . ARG A 1 98 ? 37.647 57.718 4.224 1.00 33.32 98 ARG A O 1
ATOM 816 N N . THR A 1 99 ? 37.079 56.149 5.747 1.00 31.94 99 THR A N 1
ATOM 817 C CA . THR A 1 99 ? 36.518 57.082 6.756 1.00 30.88 99 THR A CA 1
ATOM 818 C C . THR A 1 99 ? 36.991 56.735 8.176 1.00 30.58 99 THR A C 1
ATOM 819 O O . THR A 1 99 ? 37.431 55.611 8.434 1.00 30.53 99 THR A O 1
ATOM 823 N N . GLU A 1 100 ? 36.886 57.687 9.099 1.00 29.70 100 GLU A N 1
ATOM 824 C CA . GLU A 1 100 ? 37.170 57.423 10.514 1.00 29.47 100 GLU A CA 1
ATOM 825 C C . GLU A 1 100 ? 35.960 56.775 11.216 1.00 28.50 100 GLU A C 1
ATOM 826 O O . GLU A 1 100 ? 36.092 56.060 12.220 1.00 28.68 100 GLU A O 1
ATOM 832 N N . ARG A 1 101 ? 34.779 57.054 10.693 1.00 26.47 101 ARG A N 1
ATOM 833 C CA . ARG A 1 101 ? 33.544 56.545 11.287 1.00 25.33 101 ARG A CA 1
ATOM 834 C C . ARG A 1 101 ? 32.617 56.126 10.180 1.00 23.97 101 ARG A C 1
ATOM 835 O O . ARG A 1 101 ? 32.420 56.862 9.222 1.00 23.39 101 ARG A O 1
ATOM 843 N N . THR A 1 102 ? 32.063 54.930 10.309 1.00 22.75 102 THR A N 1
ATOM 844 C CA . THR A 1 102 ? 31.068 54.450 9.369 1.00 22.92 102 THR A CA 1
ATOM 845 C C . THR A 1 102 ? 29.779 54.199 10.129 1.00 22.74 102 THR A C 1
ATOM 846 O O . THR A 1 102 ? 29.797 53.554 11.184 1.00 21.71 102 THR A O 1
ATOM 850 N N . SER A 1 103 ? 28.658 54.688 9.596 1.00 22.54 103 SER A N 1
ATOM 851 C CA . SER A 1 103 ? 27.375 54.391 10.211 1.00 23.03 103 SER A CA 1
ATOM 852 C C . SER A 1 103 ? 26.411 53.858 9.181 1.00 22.92 103 SER A C 1
ATOM 853 O O . SER A 1 103 ? 26.467 54.222 8.019 1.00 22.92 103 SER A O 1
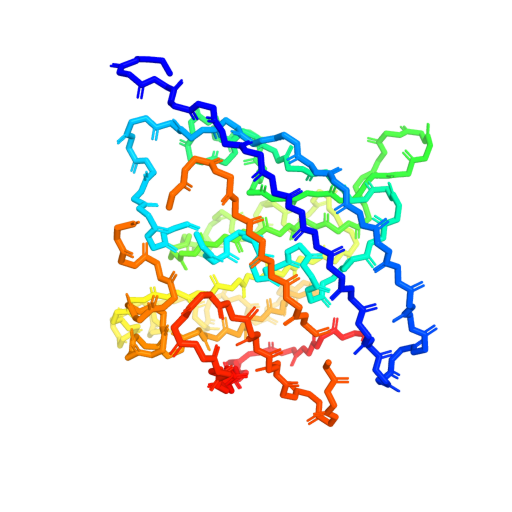ATOM 856 N N . LEU A 1 104 ? 25.500 53.015 9.632 1.00 22.76 104 LEU A N 1
ATOM 857 C CA . LEU A 1 104 ? 24.434 52.554 8.756 1.00 22.23 104 LEU A CA 1
ATOM 858 C C . LEU A 1 104 ? 23.120 52.643 9.506 1.00 22.77 104 LEU A C 1
ATOM 859 O O . LEU A 1 104 ? 23.000 52.103 10.625 1.00 21.77 104 LEU A O 1
ATOM 864 N N . LEU A 1 105 ? 22.131 53.314 8.895 1.00 22.85 105 LEU A N 1
ATOM 865 C CA . LEU A 1 105 ? 20.750 53.191 9.344 1.00 23.62 105 LEU A CA 1
ATOM 866 C C . LEU A 1 105 ? 20.037 52.184 8.455 1.00 24.33 105 LEU A C 1
ATOM 867 O O . LEU A 1 105 ? 19.631 52.509 7.323 1.00 23.20 105 LEU A O 1
ATOM 872 N N . ALA A 1 106 ? 19.884 50.971 8.969 1.00 23.84 106 ALA A N 1
ATOM 873 C CA . ALA A 1 106 ? 19.304 49.881 8.218 1.00 24.60 106 ALA A CA 1
ATOM 874 C C . ALA A 1 106 ? 17.777 49.962 8.315 1.00 25.09 106 ALA A C 1
ATOM 875 O O . ALA A 1 106 ? 17.254 50.510 9.284 1.00 25.27 106 ALA A O 1
ATOM 877 N N . TYR A 1 107 ? 17.070 49.470 7.301 1.00 24.96 107 TYR A N 1
ATOM 878 C CA . TYR A 1 107 ? 15.606 49.382 7.370 1.00 25.34 107 TYR A CA 1
ATOM 879 C C . TYR A 1 107 ? 15.138 48.244 6.494 1.00 26.18 107 TYR A C 1
ATOM 880 O O . TYR A 1 107 ? 15.931 47.672 5.734 1.00 25.29 107 TYR A O 1
ATOM 889 N N . GLY A 1 108 ? 13.850 47.914 6.605 1.00 26.87 108 GLY A N 1
ATOM 890 C CA . GLY A 1 108 ? 13.303 46.733 5.964 1.00 28.06 108 GLY A CA 1
ATOM 891 C C . GLY A 1 108 ? 13.445 45.547 6.898 1.00 29.32 108 GLY A C 1
ATOM 892 O O . GLY A 1 108 ? 13.958 45.681 8.020 1.00 29.82 108 GLY A O 1
ATOM 893 N N . SER A 1 109 ? 12.995 44.393 6.418 1.00 29.53 109 SER A N 1
ATOM 894 C CA . SER A 1 109 ? 13.136 43.119 7.098 1.00 30.21 109 SER A CA 1
ATOM 895 C C . SER A 1 109 ? 14.613 42.709 7.125 1.00 29.34 109 SER A C 1
ATOM 896 O O . SER A 1 109 ? 15.238 42.538 6.076 1.00 29.29 109 SER A O 1
ATOM 899 N N . LEU A 1 110 ? 15.161 42.574 8.327 1.00 28.75 110 LEU A N 1
ATOM 900 C CA . LEU A 1 110 ? 16.606 42.371 8.491 1.00 28.24 110 LEU A CA 1
ATOM 901 C C . LEU A 1 110 ? 17.041 40.950 8.828 1.00 27.62 110 LEU A C 1
ATOM 902 O O . LEU A 1 110 ? 18.228 40.685 8.950 1.00 25.85 110 LEU A O 1
ATOM 907 N N . ARG A 1 111 ? 16.099 40.019 8.952 1.00 27.58 111 ARG A N 1
ATOM 908 C CA . ARG A 1 111 ? 16.470 38.681 9.426 1.00 29.13 111 ARG A CA 1
ATOM 909 C C . ARG A 1 111 ? 17.550 37.967 8.588 1.00 28.88 111 ARG A C 1
ATOM 910 O O . ARG A 1 111 ? 18.565 37.497 9.132 1.00 28.90 111 ARG A O 1
ATOM 918 N N . VAL A 1 112 ? 17.382 37.943 7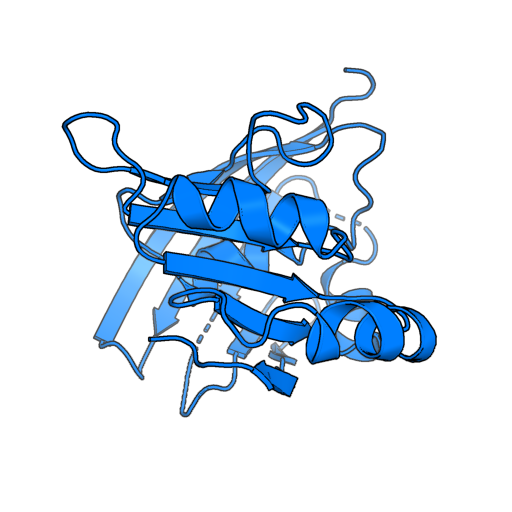.270 1.00 27.38 112 VAL A N 1
ATOM 919 C CA . VAL A 1 112 ? 18.369 37.309 6.407 1.00 26.52 112 VAL A CA 1
ATOM 920 C C . VAL A 1 112 ? 19.663 38.152 6.334 1.00 25.61 112 VAL A C 1
ATOM 921 O O . VAL A 1 112 ? 20.767 37.633 6.482 1.00 24.96 112 VAL A O 1
ATOM 925 N N . TRP A 1 113 ? 19.503 39.453 6.137 1.00 24.69 113 TRP A N 1
ATOM 926 C CA . TRP A 1 113 ? 20.628 40.397 6.058 1.00 24.68 113 TRP A CA 1
ATOM 927 C C . TRP A 1 113 ? 21.547 40.369 7.292 1.00 24.30 113 TRP A C 1
ATOM 928 O O . TRP A 1 113 ? 22.769 40.230 7.157 1.00 23.53 113 TRP A O 1
ATOM 939 N N . GLU A 1 114 ? 20.970 40.496 8.489 1.00 24.37 114 GLU A N 1
ATOM 940 C CA . GLU A 1 114 ? 21.785 40.562 9.724 1.00 24.85 114 GLU A CA 1
ATOM 941 C C . GLU A 1 114 ? 22.635 39.294 9.885 1.00 24.74 114 GLU A C 1
ATOM 942 O O . GLU A 1 114 ? 23.787 39.351 10.306 1.00 24.53 114 GLU A O 1
ATOM 948 N N . GLY A 1 115 ? 22.061 38.159 9.505 1.00 24.91 115 GLY A N 1
ATOM 949 C CA . GLY A 1 115 ? 22.714 36.871 9.622 1.00 25.36 115 GLY A CA 1
ATOM 950 C C . GLY A 1 115 ? 23.945 36.749 8.758 1.00 25.98 115 GLY A C 1
ATOM 951 O O . GLY A 1 115 ? 24.911 36.091 9.150 1.00 25.99 115 GLY A O 1
ATOM 952 N N . LYS A 1 116 ? 23.906 37.363 7.576 1.00 25.60 116 LYS A N 1
ATOM 953 C CA . LYS A 1 116 ? 25.055 37.405 6.675 1.00 26.03 116 LYS A CA 1
ATOM 954 C C . LYS A 1 116 ? 26.078 38.484 7.045 1.00 24.88 116 LYS A C 1
ATOM 955 O O . LYS A 1 116 ? 27.274 38.232 7.044 1.00 25.52 116 LYS A O 1
ATOM 961 N N . VAL A 1 117 ? 25.605 39.677 7.374 1.00 23.68 117 VAL A N 1
ATOM 962 C CA . VAL A 1 117 ? 26.491 40.828 7.520 1.00 22.81 117 VAL A CA 1
ATOM 963 C C . VAL A 1 117 ? 27.151 40.948 8.904 1.00 22.38 117 VAL A C 1
ATOM 964 O O . VAL A 1 117 ? 28.346 41.184 8.996 1.00 21.65 117 VAL A O 1
ATOM 968 N N . ILE A 1 118 ? 26.375 40.780 9.977 1.00 21.39 118 ILE A N 1
ATOM 969 C CA . ILE A 1 118 ? 26.901 41.015 11.327 1.00 21.41 118 ILE A CA 1
ATOM 970 C C . ILE A 1 118 ? 28.129 40.145 11.693 1.00 21.07 118 ILE A C 1
ATOM 971 O O . ILE A 1 118 ? 29.099 40.667 12.251 1.00 20.17 118 ILE A O 1
ATOM 976 N N . PRO A 1 119 ? 28.095 38.835 11.377 1.00 20.65 119 PRO A N 1
ATOM 977 C CA . PRO A 1 119 ? 29.264 38.006 11.672 1.00 21.30 119 PRO A CA 1
ATOM 978 C C . PRO A 1 119 ? 30.500 38.362 10.843 1.00 21.46 119 PRO A C 1
ATOM 979 O O . PRO A 1 119 ? 31.610 38.024 11.257 1.00 21.55 119 PRO A O 1
ATOM 983 N N . ALA A 1 120 ? 30.307 39.038 9.711 1.00 20.78 120 ALA A N 1
ATOM 984 C CA . ALA A 1 120 ? 31.384 39.286 8.746 1.00 21.65 120 ALA A CA 1
ATOM 985 C C . ALA A 1 120 ? 32.132 40.609 8.946 1.00 22.91 120 ALA A C 1
ATOM 986 O O . ALA A 1 120 ? 33.150 40.856 8.282 1.00 22.47 120 ALA A O 1
ATOM 988 N N . ILE A 1 121 ? 31.614 41.457 9.839 1.00 23.21 121 ILE A N 1
ATOM 989 C CA . ILE A 1 121 ? 32.154 42.792 10.034 1.00 24.61 121 ILE A CA 1
ATOM 990 C C . ILE A 1 121 ? 32.784 42.992 11.414 1.00 25.81 121 ILE A C 1
ATOM 991 O O . ILE A 1 121 ? 33.037 44.124 11.822 1.00 25.45 121 ILE A O 1
ATOM 996 N N . LYS A 1 122 ? 33.056 41.888 12.106 1.00 27.36 122 LYS A N 1
ATOM 997 C CA . LYS A 1 122 ? 33.667 41.917 13.443 1.00 29.92 122 LYS A CA 1
ATOM 998 C C . LYS A 1 122 ? 34.958 42.714 13.516 1.00 30.33 122 LYS A C 1
ATOM 999 O O . LYS A 1 122 ? 35.174 43.467 14.465 1.00 31.33 122 LYS A O 1
ATOM 1005 N N . ASN A 1 123 ? 35.809 42.545 12.512 1.00 31.11 123 ASN A N 1
ATOM 1006 C CA . ASN A 1 123 ? 37.135 43.158 12.514 1.00 32.19 123 ASN A CA 1
ATOM 1007 C C . ASN A 1 123 ? 37.176 44.568 11.938 1.00 32.12 123 ASN A C 1
ATOM 1008 O O . ASN A 1 123 ? 38.238 45.202 11.889 1.00 32.43 123 ASN A O 1
ATOM 1013 N N . LEU A 1 124 ? 36.021 45.056 11.504 1.00 31.35 124 LEU A N 1
ATOM 1014 C CA . LEU A 1 124 ? 35.947 46.387 10.946 1.00 30.70 124 LEU A CA 1
ATOM 1015 C C . LEU A 1 124 ? 36.052 47.428 12.049 1.00 30.65 124 LEU A C 1
ATOM 1016 O O . LEU A 1 124 ? 35.610 47.205 13.177 1.00 30.51 124 LEU A O 1
ATOM 1021 N N . LYS A 1 125 ? 36.649 48.564 11.702 1.00 30.49 125 LYS A N 1
ATOM 1022 C CA . LYS A 1 125 ? 36.942 49.621 12.663 1.00 30.17 125 LYS A CA 1
ATOM 1023 C C . LYS A 1 125 ? 35.822 50.660 12.655 1.00 29.00 125 LYS A C 1
ATOM 1024 O O . LYS A 1 125 ? 35.465 51.179 11.592 1.00 29.43 125 LYS A O 1
ATOM 1030 N N . ASN A 1 126 ? 35.257 50.927 13.838 1.00 27.58 126 ASN A N 1
ATOM 1031 C CA . ASN A 1 126 ? 34.226 51.952 14.038 1.00 26.87 126 ASN A CA 1
ATOM 1032 C C . ASN A 1 126 ? 33.078 51.896 13.020 1.00 25.96 126 ASN A C 1
ATOM 1033 O O . ASN A 1 126 ? 32.760 52.890 12.344 1.00 26.33 126 ASN A O 1
ATOM 1038 N N . VAL A 1 127 ? 32.453 50.732 12.922 1.00 24.66 127 VAL A N 1
ATOM 1039 C CA . VAL A 1 127 ? 31.233 50.596 12.133 1.00 23.62 127 VAL A CA 1
ATOM 1040 C C . VAL A 1 127 ? 30.059 50.500 13.105 1.00 23.70 127 VAL A C 1
ATOM 1041 O O . VAL A 1 127 ? 30.101 49.742 14.075 1.00 23.26 127 VAL A O 1
ATOM 1045 N N . ASN A 1 128 ? 29.022 51.285 12.838 1.00 22.95 128 ASN A N 1
ATOM 1046 C CA . ASN A 1 128 ? 27.912 51.465 13.760 1.00 23.03 128 ASN A CA 1
ATOM 1047 C C . ASN A 1 128 ? 26.631 51.278 12.984 1.00 22.97 128 ASN A C 1
ATOM 1048 O O . ASN A 1 128 ? 26.458 51.903 11.933 1.00 23.96 128 ASN A O 1
ATOM 1053 N N . ILE A 1 129 ? 25.756 50.403 13.468 1.00 22.16 129 ILE A N 1
ATOM 1054 C CA . ILE A 1 129 ? 24.569 50.005 12.714 1.00 22.15 129 ILE A CA 1
ATOM 1055 C C . ILE A 1 129 ? 23.355 50.019 13.620 1.00 22.76 129 ILE A C 1
ATOM 1056 O O . ILE A 1 129 ? 23.335 49.338 14.662 1.00 22.05 129 ILE A O 1
ATOM 1061 N N . ALA A 1 130 ? 22.347 50.797 13.225 1.00 22.48 130 ALA A N 1
ATOM 1062 C CA . ALA A 1 130 ? 21.074 50.8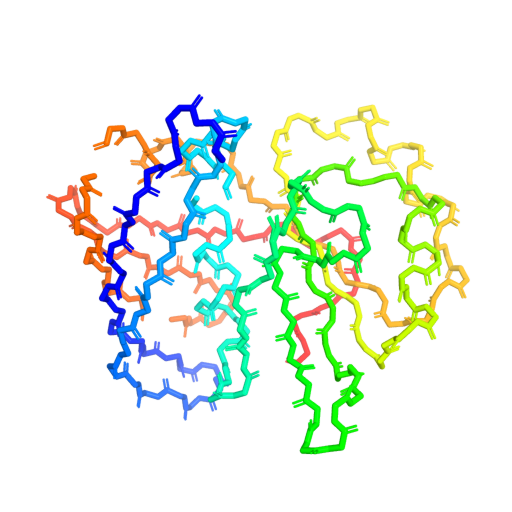39 13.930 1.00 23.28 130 ALA A CA 1
ATOM 1063 C C . ALA A 1 130 ? 19.975 50.587 12.909 1.00 23.51 130 ALA A C 1
ATOM 1064 O O . ALA A 1 130 ? 20.123 50.935 11.734 1.00 24.97 130 ALA A O 1
ATOM 1066 N N . ALA A 1 131 ? 18.885 49.970 13.335 1.00 24.00 131 ALA A N 1
ATOM 1067 C CA . ALA A 1 131 ? 17.743 49.723 12.450 1.00 24.19 131 ALA A CA 1
ATOM 1068 C C . ALA A 1 131 ? 16.564 50.644 12.812 1.00 24.43 131 ALA A C 1
ATOM 1069 O O . ALA A 1 131 ? 16.284 50.868 13.994 1.00 24.53 131 ALA A O 1
ATOM 1071 N N . VAL A 1 132 ? 15.876 51.143 11.788 1.00 24.26 132 VAL A N 1
ATOM 1072 C CA . VAL A 1 132 ? 14.679 51.964 11.944 1.00 24.62 132 VAL A CA 1
ATOM 1073 C C . VAL A 1 132 ? 13.464 51.029 11.856 1.00 24.45 132 VAL A C 1
ATOM 1074 O O . VAL A 1 132 ? 13.363 50.269 10.893 1.00 25.58 132 VAL A O 1
ATOM 1078 N N . PRO A 1 133 ? 12.560 51.062 12.851 1.00 24.54 133 PRO A N 1
ATOM 1079 C CA . PRO A 1 133 ? 11.357 50.181 12.821 1.00 24.68 133 PRO A CA 1
ATOM 1080 C C . PRO A 1 133 ? 10.450 50.513 11.630 1.00 25.01 133 PRO A C 1
ATOM 1081 O O . PRO A 1 133 ? 10.281 51.689 11.299 1.00 23.44 133 PRO A O 1
ATOM 1085 N N . GLN A 1 134 ? 9.854 49.499 11.004 1.00 25.33 134 GLN A N 1
ATOM 1086 C CA . GLN A 1 134 ? 9.113 49.733 9.766 1.00 26.43 134 GLN A CA 1
ATOM 1087 C C . GLN A 1 134 ? 7.819 50.508 9.983 1.00 25.87 134 GLN A C 1
ATOM 1088 O O . GLN A 1 134 ? 7.438 51.309 9.128 1.00 26.20 134 GLN A O 1
ATOM 1094 N N . ASP A 1 135 ? 7.152 50.277 11.111 1.00 25.98 135 ASP A N 1
ATOM 1095 C CA . ASP A 1 135 ? 5.869 50.945 11.364 1.00 25.87 135 ASP A CA 1
ATOM 1096 C C . ASP A 1 135 ? 5.989 52.470 11.354 1.00 25.19 135 ASP A C 1
ATOM 1097 O O . ASP A 1 135 ? 5.276 53.120 10.606 1.00 25.18 135 ASP A O 1
ATOM 1102 N N . VAL A 1 136 ? 6.903 53.033 12.145 1.00 24.33 136 VAL A N 1
ATOM 1103 C CA . VAL A 1 136 ? 7.049 54.502 12.201 1.00 23.50 136 VAL A CA 1
ATOM 1104 C C . VAL A 1 136 ? 7.645 55.059 10.903 1.00 22.81 136 VAL A C 1
ATOM 1105 O O . VAL A 1 136 ? 7.341 56.181 10.486 1.00 22.24 136 VAL A O 1
ATOM 1109 N N . LEU A 1 137 ? 8.504 54.273 10.268 1.00 22.08 137 LEU A N 1
ATOM 1110 C CA . LEU A 1 137 ? 9.079 54.698 9.014 1.00 22.32 137 LEU A CA 1
ATOM 1111 C C . LEU A 1 137 ? 7.962 54.877 7.992 1.00 22.12 137 LEU A C 1
ATOM 1112 O O . LEU A 1 137 ? 7.927 55.882 7.291 1.00 22.14 137 LEU A O 1
ATOM 1117 N N . GLU A 1 138 ? 7.033 53.930 7.931 1.00 22.32 138 GLU A N 1
ATOM 1118 C CA . GLU A 1 138 ? 5.945 54.035 6.946 1.00 23.37 138 GLU A CA 1
ATOM 1119 C C . GLU A 1 138 ? 5.057 55.255 7.173 1.00 23.34 138 GLU A C 1
ATOM 1120 O O . GLU A 1 138 ? 4.675 55.940 6.211 1.00 23.46 138 GLU A O 1
ATOM 1126 N N . VAL A 1 139 ? 4.763 55.530 8.444 1.00 23.86 139 VAL A N 1
ATOM 1127 C CA . VAL A 1 139 ? 4.020 56.727 8.854 1.00 23.72 139 VAL A CA 1
ATOM 1128 C C . VAL A 1 139 ? 4.732 58.019 8.438 1.00 23.32 139 VAL A C 1
ATOM 1129 O O . VAL A 1 139 ? 4.104 58.931 7.886 1.00 23.57 139 VAL A O 1
ATOM 1133 N N . LEU A 1 140 ? 6.031 58.107 8.732 1.00 22.91 140 LEU A N 1
ATOM 1134 C CA . LEU A 1 140 ? 6.829 59.282 8.370 1.00 23.34 140 LEU A CA 1
ATOM 1135 C C . LEU A 1 140 ? 6.945 59.513 6.869 1.00 23.37 140 LEU A C 1
ATOM 1136 O O . LEU A 1 140 ? 6.858 60.654 6.412 1.00 23.57 140 LEU A O 1
ATOM 1141 N N . ALA A 1 141 ? 7.102 58.427 6.113 1.00 22.76 141 ALA A N 1
ATOM 1142 C CA . ALA A 1 141 ? 7.467 58.487 4.698 1.00 23.09 141 ALA A CA 1
ATOM 1143 C C . ALA A 1 141 ? 6.283 58.642 3.726 1.00 23.50 141 ALA A C 1
ATOM 1144 O O . ALA A 1 141 ? 6.414 59.259 2.668 1.00 22.80 141 ALA A O 1
ATOM 1146 N N . LYS A 1 142 ? 5.142 58.063 4.105 1.00 24.15 142 LYS A N 1
ATOM 1147 C CA . LYS A 1 142 ? 3.958 57.924 3.268 1.00 25.55 142 LYS A CA 1
ATOM 1148 C C . LYS A 1 142 ? 3.554 59.251 2.650 1.00 25.00 142 LYS A C 1
ATOM 1149 O O . LYS A 1 142 ? 3.391 60.229 3.378 1.00 25.51 142 LYS A O 1
ATOM 1155 N N . ASP A 1 143 ? 3.435 59.290 1.324 1.00 25.13 143 ASP A N 1
ATOM 1156 C CA . ASP A 1 143 ? 2.941 60.481 0.598 1.00 25.32 143 ASP A CA 1
ATOM 1157 C C . ASP A 1 143 ? 3.699 61.767 0.932 1.00 25.10 143 ASP A C 1
ATOM 1158 O O . ASP A 1 143 ? 3.112 62.852 1.083 1.00 24.61 143 ASP A O 1
ATOM 1171 N N . PRO A 1 145 ? 5.327 65.170 1.091 1.00 27.21 145 PRO A N 1
ATOM 1172 C CA . PRO A 1 145 ? 5.165 66.381 0.284 1.00 27.73 145 PRO A CA 1
ATOM 1173 C C . PRO A 1 145 ? 6.531 66.879 -0.210 1.00 27.99 145 PRO A C 1
ATOM 1174 O O . PRO A 1 145 ? 7.573 66.435 0.294 1.00 27.81 145 PRO A O 1
ATOM 1178 N N . ARG A 1 146 ? 6.516 67.781 -1.185 1.00 27.60 146 ARG A N 1
ATOM 1179 C CA . ARG A 1 146 ? 7.745 68.321 -1.766 1.00 28.23 146 ARG A CA 1
ATOM 1180 C C . ARG A 1 146 ? 8.527 69.184 -0.776 1.00 27.63 146 ARG A C 1
ATOM 1181 O O . ARG A 1 146 ? 9.755 69.236 -0.832 1.00 27.61 146 ARG A O 1
ATOM 1189 N N . VAL A 1 147 ? 7.809 69.859 0.115 1.00 27.28 147 VAL A N 1
ATOM 1190 C CA . VAL A 1 147 ? 8.442 70.595 1.209 1.00 27.59 147 VAL A CA 1
ATOM 1191 C C . VAL A 1 147 ? 8.191 69.803 2.503 1.00 26.97 147 VAL A C 1
ATOM 1192 O O . VAL A 1 147 ? 7.050 69.684 2.966 1.00 26.18 147 VAL A O 1
ATOM 1196 N N . ILE A 1 148 ? 9.266 69.229 3.034 1.00 26.22 148 ILE A N 1
ATOM 1197 C CA . ILE A 1 148 ? 9.224 68.410 4.236 1.00 26.14 148 ILE A CA 1
ATOM 1198 C C . ILE A 1 148 ? 9.625 69.272 5.428 1.00 26.65 148 ILE A C 1
ATOM 1199 O O . ILE A 1 148 ? 10.775 69.720 5.527 1.00 26.97 148 ILE A O 1
ATOM 1204 N N . LYS A 1 149 ? 8.671 69.492 6.329 1.00 26.30 149 LYS A N 1
ATOM 1205 C CA . LYS A 1 149 ? 8.896 70.301 7.531 1.00 26.09 149 LYS A CA 1
ATOM 1206 C C . LYS A 1 149 ? 8.818 69.395 8.746 1.00 24.98 149 LYS A C 1
ATOM 1207 O O . LYS A 1 149 ? 7.758 68.820 9.039 1.00 23.81 149 LYS A O 1
ATOM 1213 N N . TRP A 1 150 ? 9.952 69.234 9.419 1.00 24.10 150 TRP A N 1
ATOM 1214 C CA . TRP A 1 150 ? 10.021 68.405 10.611 1.00 24.01 150 TRP A CA 1
ATOM 1215 C C . TRP A 1 150 ? 10.529 69.210 11.789 1.00 24.62 150 TRP A C 1
ATOM 1216 O O . TRP A 1 150 ? 11.544 69.915 11.672 1.00 24.30 150 TRP A O 1
ATOM 1227 N N . ASP A 1 151 ? 9.866 69.059 12.935 1.00 24.92 151 ASP A N 1
ATOM 1228 C CA . ASP A 1 151 ? 10.496 69.407 14.208 1.00 26.15 151 ASP A CA 1
ATOM 1229 C C . ASP A 1 151 ? 11.012 68.114 14.806 1.00 26.07 151 ASP A C 1
ATOM 1230 O O . ASP A 1 151 ? 10.242 67.171 15.002 1.00 27.04 151 ASP A O 1
ATOM 1235 N N . VAL A 1 152 ? 12.304 68.072 15.107 1.00 25.90 152 VAL A N 1
ATOM 1236 C CA . VAL A 1 152 ? 12.926 66.880 15.674 1.00 25.14 152 VAL A CA 1
ATOM 1237 C C . VAL A 1 152 ? 13.498 67.176 17.058 1.00 25.71 152 VAL A C 1
ATOM 1238 O O . VAL A 1 152 ? 14.267 68.135 17.235 1.00 24.92 152 VAL A O 1
ATOM 1250 N N . ILE A 1 154 ? 15.656 65.135 20.036 1.00 24.80 154 ILE A N 1
ATOM 1251 C CA . ILE A 1 154 ? 16.426 63.929 20.365 1.00 24.70 154 ILE A CA 1
ATOM 1252 C C . ILE A 1 154 ? 16.709 63.942 21.867 1.00 25.13 154 ILE A C 1
ATOM 1253 O O . ILE A 1 154 ? 17.369 64.865 22.395 1.00 24.62 154 ILE A O 1
ATOM 1258 N N . SER A 1 155 ? 16.186 62.931 22.554 1.00 24.91 155 SER A N 1
ATOM 1259 C CA . SER A 1 155 ? 16.308 62.840 24.000 1.00 26.06 155 SER A CA 1
ATOM 1260 C C . SER A 1 155 ? 16.552 61.396 24.443 1.00 26.36 155 SER A C 1
ATOM 1261 O O . SER A 1 155 ? 15.797 60.487 24.083 1.00 26.06 155 SER A O 1
ATOM 1264 N N . GLU A 1 156 ? 17.618 61.190 25.214 1.00 26.91 156 GLU A N 1
ATOM 1265 C CA . GLU A 1 156 ? 17.993 59.853 25.685 1.00 27.91 156 GLU A CA 1
ATOM 1266 C C . GLU A 1 156 ? 18.046 58.819 24.547 1.00 27.92 156 GLU A C 1
ATOM 1267 O O . GLU A 1 156 ? 17.593 57.673 24.701 1.00 28.62 156 GLU A O 1
ATOM 1273 N N . GLY A 1 157 ? 18.579 59.234 23.397 1.00 27.22 157 GLY A N 1
ATOM 1274 C CA . GLY A 1 157 ? 18.743 58.332 22.259 1.00 27.00 157 GLY A CA 1
ATOM 1275 C C . GLY A 1 157 ? 17.501 58.131 21.399 1.00 26.81 157 GLY A C 1
ATOM 1276 O O . GLY A 1 157 ? 17.587 57.512 20.326 1.00 27.09 157 GLY A O 1
ATOM 1277 N N . THR A 1 158 ? 16.353 58.643 21.855 1.00 26.25 158 THR A N 1
ATOM 1278 C CA . THR A 1 158 ? 15.103 58.516 21.097 1.00 25.87 158 THR A CA 1
ATOM 1279 C C . THR A 1 158 ? 14.880 59.751 20.257 1.00 25.84 158 THR A C 1
ATOM 1280 O O . THR A 1 158 ? 15.116 60.864 20.714 1.00 25.38 158 THR A O 1
ATOM 1284 N N . VAL A 1 159 ? 14.442 59.529 19.021 1.00 25.75 159 VAL A N 1
ATOM 1285 C CA . VAL A 1 159 ? 14.166 60.597 18.082 1.00 25.94 159 VAL A CA 1
ATOM 1286 C C . VAL A 1 159 ? 12.647 60.804 18.030 1.00 26.24 159 VAL A C 1
ATOM 1287 O O . VAL A 1 159 ? 11.885 59.860 17.779 1.00 26.74 159 VAL A O 1
ATOM 1291 N N . PHE A 1 160 ? 12.204 62.025 18.305 1.00 25.32 160 PHE A N 1
ATOM 1292 C CA . PHE A 1 160 ? 10.804 62.361 18.194 1.00 24.95 160 PHE A CA 1
ATOM 1293 C C . PHE A 1 160 ? 10.655 63.326 17.035 1.00 24.87 160 PHE A C 1
ATOM 1294 O O . PHE A 1 160 ? 11.169 64.451 17.082 1.00 23.95 160 PHE A O 1
ATOM 1302 N N . VAL A 1 161 ? 9.940 62.888 16.004 1.00 24.18 161 VAL A N 1
ATOM 1303 C CA . VAL A 1 161 ? 9.733 63.723 14.831 1.00 24.39 161 VAL A CA 1
ATOM 1304 C C . VAL A 1 161 ? 8.293 64.223 14.811 1.00 24.13 161 VAL A C 1
ATOM 1305 O O . VAL A 1 161 ? 7.352 63.420 14.806 1.00 24.23 161 VAL A O 1
ATOM 1309 N N . THR A 1 162 ? 8.112 65.545 14.779 1.00 23.60 162 THR A N 1
ATOM 1310 C CA . THR A 1 162 ? 6.787 66.118 14.609 1.00 23.09 162 THR A CA 1
ATOM 1311 C C . THR A 1 162 ? 6.632 66.590 13.165 1.00 23.14 162 THR A C 1
ATOM 1312 O O . THR A 1 162 ? 7.417 67.413 12.671 1.00 22.73 162 THR A O 1
ATOM 1316 N N . ASP A 1 163 ? 5.627 66.061 12.486 1.00 22.87 163 ASP A N 1
ATOM 1317 C CA . ASP A 1 163 ? 5.308 66.534 11.146 1.00 23.70 163 ASP A CA 1
ATOM 1318 C C . ASP A 1 163 ? 3.838 66.959 11.080 1.00 24.33 163 ASP A C 1
ATOM 1319 O O . ASP A 1 163 ? 3.205 67.169 12.121 1.00 24.47 163 ASP A O 1
ATOM 1324 N N . ASP A 1 164 ? 3.291 67.042 9.867 1.00 24.89 164 ASP A N 1
ATOM 1325 C CA . ASP A 1 164 ? 1.907 67.458 9.642 1.00 25.42 164 ASP A CA 1
ATOM 1326 C C . ASP A 1 164 ? 0.841 66.480 10.216 1.00 25.17 164 ASP A C 1
ATOM 1327 O O . ASP A 1 164 ? -0.330 66.814 10.328 1.00 24.45 164 ASP A O 1
ATOM 1332 N N . ARG A 1 165 ? 1.250 65.274 10.578 1.00 25.04 165 ARG A N 1
ATOM 1333 C CA . ARG A 1 165 ? 0.310 64.280 11.095 1.00 25.78 165 ARG A CA 1
ATOM 1334 C C . ARG A 1 165 ? 0.513 63.966 12.582 1.00 26.41 165 ARG A C 1
ATOM 1335 O O . ARG A 1 165 ? -0.197 63.129 13.154 1.00 27.20 165 ARG A O 1
ATOM 1343 N N . GLY A 1 166 ? 1.476 64.634 13.206 1.00 26.69 166 GLY A N 1
ATOM 1344 C CA . GLY A 1 166 ? 1.656 64.541 14.654 1.00 26.26 166 GLY A CA 1
ATOM 1345 C C . GLY A 1 166 ? 3.087 64.253 15.028 1.00 26.28 166 GLY A C 1
ATOM 1346 O O . GLY A 1 166 ? 3.992 64.417 14.205 1.00 25.47 166 GLY A O 1
ATOM 1347 N N . GLN A 1 167 ? 3.275 63.825 16.276 1.00 26.56 167 GLN A N 1
ATOM 1348 C CA . GLN A 1 167 ? 4.582 63.505 16.829 1.00 27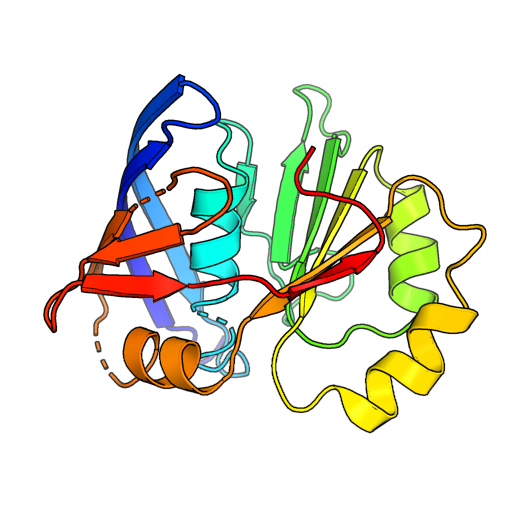.55 167 GLN A CA 1
ATOM 1349 C C . GLN A 1 167 ? 4.810 62.002 16.826 1.00 26.78 167 GLN A C 1
ATOM 1350 O O . GLN A 1 167 ? 4.049 61.252 17.429 1.00 27.77 167 GLN A O 1
ATOM 1356 N N . HIS A 1 168 ? 5.885 61.574 16.179 1.00 26.05 168 HIS A N 1
ATOM 1357 C CA . HIS A 1 168 ? 6.153 60.153 15.990 1.00 25.54 168 HIS A CA 1
ATOM 1358 C C . HIS A 1 168 ? 7.459 59.793 16.670 1.00 25.67 168 HIS A C 1
ATOM 1359 O O . HIS A 1 168 ? 8.475 60.468 16.467 1.00 25.80 168 HIS A O 1
ATOM 1366 N N . GLU A 1 169 ? 7.432 58.727 17.461 1.00 25.64 169 GLU A N 1
ATOM 1367 C CA . GLU A 1 169 ? 8.593 58.308 18.234 1.00 25.87 169 GLU A CA 1
ATOM 1368 C C . GLU A 1 169 ? 9.403 57.275 17.454 1.00 25.37 169 GLU A C 1
ATOM 1369 O O . GLU A 1 169 ? 8.902 56.202 17.121 1.00 24.69 169 GLU A O 1
ATOM 1375 N N . VAL A 1 170 ? 10.651 57.619 17.161 1.00 25.11 170 VAL A N 1
ATOM 1376 C CA . VAL A 1 170 ? 11.559 56.728 16.446 1.00 25.37 170 VAL A CA 1
ATOM 1377 C C . VAL A 1 170 ? 12.564 56.151 17.425 1.00 25.51 170 VAL A C 1
ATOM 1378 O O . VAL A 1 170 ? 13.450 56.853 17.901 1.00 25.89 170 VAL A O 1
ATOM 1382 N N . GLN A 1 171 ? 12.419 54.864 17.713 1.00 25.68 171 GLN A N 1
ATOM 1383 C CA . GLN A 1 171 ? 13.322 54.176 18.616 1.00 27.05 171 GLN A CA 1
ATOM 1384 C C . GLN A 1 171 ? 14.250 53.262 17.817 1.00 26.79 171 GLN A C 1
ATOM 1385 O O . GLN A 1 171 ? 13.821 52.244 17.276 1.00 26.67 171 GLN A O 1
ATOM 1391 N N . LEU A 1 172 ? 15.517 53.648 17.715 1.00 26.31 172 LEU A N 1
ATOM 1392 C CA . LEU A 1 172 ? 16.448 52.900 16.878 1.00 26.64 172 LEU A CA 1
ATOM 1393 C C . LEU A 1 172 ? 16.865 51.649 17.617 1.00 26.44 172 LEU A C 1
ATOM 1394 O O . LEU A 1 172 ? 17.056 51.680 18.825 1.00 26.08 172 LEU A O 1
ATOM 1399 N N . GLN A 1 173 ? 16.968 50.541 16.895 1.00 26.66 173 GLN A N 1
ATOM 1400 C CA . GLN A 1 173 ? 17.524 49.318 17.469 1.00 27.08 173 GLN A CA 1
ATOM 1401 C C . GLN A 1 173 ? 18.994 49.242 17.093 1.00 26.21 173 GLN A C 1
ATOM 1402 O O . GLN A 1 173 ? 19.311 49.103 15.920 1.00 25.95 173 GLN A O 1
ATOM 1408 N N . TRP A 1 174 ? 19.884 49.314 18.073 1.00 25.52 174 TRP A N 1
ATOM 1409 C CA . TRP A 1 174 ? 21.328 49.220 17.800 1.00 25.28 174 TRP A CA 1
ATOM 1410 C C . TRP A 1 174 ? 21.773 47.777 17.592 1.00 25.20 174 TRP A C 1
ATOM 1411 O O . TRP A 1 174 ? 21.596 46.938 18.482 1.00 24.90 174 TRP A O 1
ATOM 1422 N N . LEU A 1 175 ? 22.339 47.487 16.419 1.00 23.89 175 LEU A N 1
ATOM 1423 C CA . LEU A 1 175 ? 22.890 46.163 16.129 1.00 24.31 175 LEU A CA 1
ATOM 1424 C C . LEU A 1 175 ? 24.380 46.070 16.509 1.00 24.57 175 LEU A C 1
ATOM 1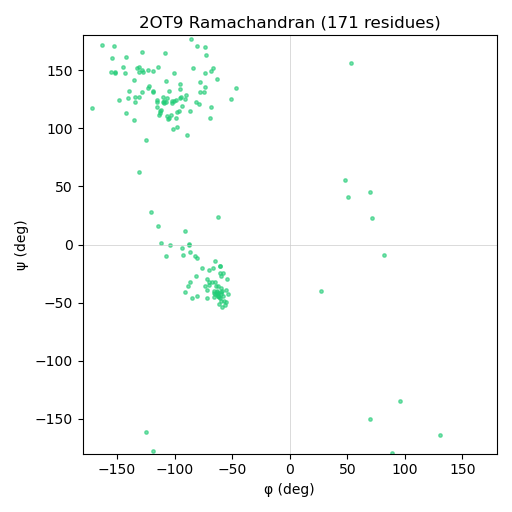425 O O . LEU A 1 175 ? 24.834 45.057 17.051 1.00 24.10 175 LEU A O 1
ATOM 1430 N N . THR A 1 176 ? 25.128 47.134 16.226 1.00 24.53 176 THR A N 1
ATOM 1431 C CA . THR A 1 176 ? 26.541 47.209 16.596 1.00 24.68 176 THR A CA 1
ATOM 1432 C C . THR A 1 176 ? 26.931 48.673 16.796 1.00 24.35 176 THR A C 1
ATOM 1433 O O . THR A 1 176 ? 26.368 49.563 16.151 1.00 23.87 176 THR A O 1
ATOM 1437 N N . GLY A 1 177 ? 27.874 48.920 17.694 1.00 23.70 177 GLY A N 1
ATOM 1438 C CA . GLY A 1 177 ? 28.412 50.265 17.875 1.00 24.14 177 GLY A CA 1
ATOM 1439 C C . GLY A 1 177 ? 27.382 51.191 18.494 1.00 24.62 177 GLY A C 1
ATOM 1440 O O . GLY A 1 177 ? 26.520 50.743 19.259 1.00 23.97 177 GLY A O 1
ATOM 1441 N N . GLU A 1 178 ? 27.470 52.484 18.170 1.00 24.84 178 GLU A N 1
ATOM 1442 C CA . GLU A 1 178 ? 26.712 53.503 18.893 1.00 25.17 178 GLU A CA 1
ATOM 1443 C C . GLU A 1 178 ? 26.650 54.799 18.091 1.00 25.42 178 GLU A C 1
ATOM 1444 O O . GLU A 1 178 ? 27.334 54.957 17.066 1.00 24.68 178 GLU A O 1
ATOM 1450 N N . ARG A 1 179 ? 25.842 55.738 18.562 1.00 25.11 179 ARG A N 1
ATOM 1451 C CA . ARG A 1 179 ? 25.698 57.013 17.854 1.00 26.26 179 ARG A CA 1
ATOM 1452 C C . ARG A 1 179 ? 27.020 57.785 17.792 1.00 26.43 179 ARG A C 1
ATOM 1453 O O . ARG A 1 179 ? 27.318 58.429 16.775 1.00 26.06 179 ARG A O 1
ATOM 1461 N N . GLY A 1 180 ? 27.802 57.684 18.868 1.00 27.11 180 GLY A N 1
ATOM 1462 C CA . GLY A 1 180 ? 29.083 58.388 19.008 1.00 28.75 180 GLY A CA 1
ATOM 1463 C C . GLY A 1 180 ? 28.905 59.771 19.601 0.80 29.62 180 GLY A C 1
ATOM 1464 O O . GLY A 1 180 ? 27.789 60.143 19.991 0.90 30.55 180 GLY A O 1
#

Solvent-accessible surface area: 9431 Å² total

CATH classification: 3.10.640.10

Sequence (176 aa):
AQPSTTYKFELNLTDLDRGVYESVKQTIARHPSETEERTVRLLAYAFWYNEQLAFGRRGLSDVDEPALWEKSLDDRVLHWIEVGQPDADRLTWCSRRTERTSLLAYGSLRVWEGKVIPAIKNLKNVNIAAVPQDVLEVLAKDPRVIKWDVISEGTVFVTDDRGQHEVQLQWLTGERG

Organism: Pseudomonas syringae pv. tomato (strain ATCC BAA-871 / DC3000) (NCBI:txid223283)

Radius of gyration: 15.44 Å; Cα contacts (8 Å, |Δi|>4): 337; chains: 1; bounding box: 40×39×40 Å

Secondary structure (DSSP, 8-state):
--S-EEEEEEEEEEETTTTEEEEEEEEEEE-TTS-S---HHHHHHHHT--TTEEE--GGG-TTS-SEEEE-TTS-EEEEEEES---HHHHHHHHTTEEEEEEEE-S--HHHHHHHGGG-TT-SSEEEEE--HHHHHHHH----EEEEE--BTTBEEEEETTEEEEE--EEEES---

Nearest PDB structures (foldseek):
  2ot9-assembly1_A  TM=1.004E+00  e=5.837E-38  Pseudomonas syringae pv. tomato str. DC3000
  2g3w-assembly1_B  TM=9.471E-01  e=6.701E-20  Xanthomonas citri
  3c0u-assembly3_B  TM=9.308E-01  e=1.706E-18  Escherichia coli K-12
  7tcb-assembly3_C  TM=9.187E-01  e=4.916E-18  Vibrio parahaemolyticus RIMD 2210633
  7tcb-assembly1_A  TM=8.980E-01  e=4.920E-17  Vibrio parahaemolyticus RIMD 2210633

Foldseek 3Di:
DPVFAKAKEWEQADAPPVRDGDTDIDIDTHHPPCALLVLLLVVVCRLQPDPQKDAWPDPVDLVAARIFGADPVRATAEGEHEAQDAQVSVQVVLVRYQAYEYAYEDDCPVRCVRRVVSCVPGHHYWYWYWYPVLSCVQRPDDRYWYWYWYDPRWIWIQGPVGITITHIHTPDDDSD

InterPro domains:
  IPR009822 YaeQ [PF07152] (1-171)
  IPR009822 YaeQ [PIRSF011484] (1-175)
  IPR009822 YaeQ [SM01322] (1-174)
  IPR011335 Restriction endonuclease type II-like [SSF52980] (2-177)
  IPR038590 YaeQ superfamily [G3DSA:3.10.640.10] (1-177)